Protein AF-A0A838F245-F1 (afdb_monomer_lite)

Sequence (134 aa):
GHTEYKFKAKGGNTAFSKVDTTVYGLFTFYNFSEEINRTYYLGLALSSFTMEEENSHDLTASEGKAPYELDDTGVTYELIFGKRFSFEKWDIKNLTYSPNISFYVRTHGRDFDDQEIDDGVGIAFQVIKFDFLF

Structure (mmCIF, N/CA/C/O backbone):
data_AF-A0A838F245-F1
#
_entry.id   AF-A0A838F245-F1
#
loop_
_atom_site.group_PDB
_atom_site.id
_atom_site.type_symbol
_atom_site.label_atom_id
_atom_site.label_alt_id
_atom_site.label_comp_id
_atom_site.label_asym_id
_atom_site.label_entity_id
_atom_site.label_seq_id
_atom_site.pdbx_PDB_ins_code
_atom_site.Cartn_x
_atom_site.Cartn_y
_atom_site.Cartn_z
_atom_site.occupancy
_atom_site.B_iso_or_equiv
_atom_site.auth_seq_id
_atom_site.auth_comp_id
_atom_site.auth_asym_id
_atom_site.auth_atom_id
_atom_site.pdbx_PDB_model_num
ATOM 1 N N . GLY A 1 1 ? -7.607 1.611 -11.678 1.00 31.53 1 GLY A N 1
ATOM 2 C CA . GLY A 1 1 ? -8.023 2.974 -11.280 1.00 31.53 1 GLY A CA 1
ATOM 3 C C . GLY A 1 1 ? -7.676 3.889 -12.428 1.00 31.53 1 GLY A C 1
ATOM 4 O O . GLY A 1 1 ? -6.657 3.637 -13.047 1.00 31.53 1 GLY A O 1
ATOM 5 N N . HIS A 1 2 ? -8.520 4.860 -12.763 1.00 30.02 2 HIS A N 1
ATOM 6 C CA . HIS A 1 2 ? -8.290 5.722 -13.924 1.00 30.02 2 HIS A CA 1
ATOM 7 C C . HIS A 1 2 ? -7.550 6.994 -13.492 1.00 30.02 2 HIS A C 1
ATOM 9 O O . HIS A 1 2 ? -8.030 7.695 -12.598 1.00 30.02 2 HIS A O 1
ATOM 15 N N . THR A 1 3 ? -6.389 7.265 -14.090 1.00 33.81 3 THR A N 1
ATOM 16 C CA . THR A 1 3 ? -5.555 8.433 -13.778 1.00 33.81 3 THR A CA 1
ATOM 17 C C . THR A 1 3 ? -5.190 9.138 -15.081 1.00 33.81 3 THR A C 1
ATOM 19 O O . THR A 1 3 ? -4.491 8.576 -15.914 1.00 33.81 3 THR A O 1
ATOM 22 N N . GLU A 1 4 ? -5.654 10.374 -15.262 1.00 31.28 4 GLU A N 1
ATOM 23 C CA . GLU A 1 4 ? -5.283 11.208 -16.411 1.00 31.28 4 GLU A CA 1
ATOM 24 C C . GLU A 1 4 ? -4.031 12.038 -16.093 1.00 31.28 4 GLU A C 1
ATOM 26 O O . GLU A 1 4 ? -3.985 12.741 -15.077 1.00 31.28 4 GLU A O 1
ATOM 31 N N . TYR A 1 5 ? -3.039 12.019 -16.986 1.00 38.81 5 TYR A N 1
ATOM 32 C CA . TYR A 1 5 ? -1.845 12.862 -16.894 1.00 38.81 5 TYR A CA 1
ATOM 33 C C . TYR A 1 5 ? -1.890 13.963 -17.961 1.00 38.81 5 TYR A C 1
ATOM 35 O O . TYR A 1 5 ? -2.223 13.722 -19.118 1.00 38.81 5 TYR A O 1
ATOM 43 N N . LYS A 1 6 ? -1.553 15.202 -17.577 1.00 36.22 6 LYS A N 1
ATOM 44 C CA . LYS A 1 6 ? -1.473 16.343 -18.503 1.00 36.22 6 LYS A CA 1
ATOM 45 C C . LYS A 1 6 ? -0.026 16.763 -18.683 1.00 36.22 6 LYS A C 1
ATOM 47 O O . LYS A 1 6 ? 0.573 17.316 -17.761 1.00 36.22 6 LYS A O 1
ATOM 52 N N . PHE A 1 7 ? 0.499 16.585 -19.889 1.00 42.28 7 PHE A N 1
ATOM 53 C CA . PHE A 1 7 ? 1.817 17.085 -20.255 1.00 42.28 7 PHE A CA 1
ATOM 54 C C . PHE A 1 7 ? 1.668 18.344 -21.114 1.00 42.28 7 PHE A C 1
ATOM 56 O O . PHE A 1 7 ? 0.945 18.373 -22.111 1.00 42.28 7 PHE A O 1
ATOM 63 N N . LYS A 1 8 ? 2.348 19.424 -20.715 1.00 34.75 8 LYS A N 1
ATOM 64 C CA . LYS A 1 8 ? 2.427 20.652 -21.511 1.00 34.75 8 LYS A CA 1
ATOM 65 C C . LYS A 1 8 ? 3.776 20.688 -22.214 1.00 34.75 8 LYS A C 1
ATOM 67 O O . LYS A 1 8 ? 4.802 20.894 -21.566 1.00 34.75 8 LYS A O 1
ATOM 72 N N . ALA A 1 9 ? 3.775 20.512 -23.533 1.00 41.31 9 ALA A N 1
ATOM 73 C CA . ALA A 1 9 ? 4.991 20.635 -24.321 1.00 41.31 9 ALA A CA 1
ATOM 74 C C . ALA A 1 9 ? 5.491 22.090 -24.316 1.00 41.31 9 ALA A C 1
ATOM 76 O O . ALA A 1 9 ? 4.711 23.048 -24.263 1.00 41.31 9 ALA A O 1
ATOM 77 N N . LYS A 1 10 ? 6.814 22.265 -24.413 1.00 41.19 10 LYS A N 1
ATOM 78 C CA . LYS A 1 10 ? 7.497 23.573 -24.355 1.00 41.19 10 LYS A CA 1
ATOM 79 C C . LYS A 1 10 ? 7.067 24.549 -25.472 1.00 41.19 10 LYS A C 1
ATOM 81 O O . LYS A 1 10 ? 7.330 25.740 -25.350 1.00 41.19 10 LYS A O 1
ATOM 86 N N . GLY A 1 11 ? 6.381 24.062 -26.514 1.00 46.31 11 GLY A N 1
ATOM 87 C CA . GLY A 1 11 ? 5.835 24.837 -27.638 1.00 46.31 11 GLY A CA 1
ATOM 88 C C . GLY A 1 11 ? 4.367 25.277 -27.512 1.00 46.31 11 GLY A C 1
ATOM 89 O O . GLY A 1 11 ? 3.846 25.888 -28.435 1.00 46.31 11 GLY A O 1
ATOM 90 N N . GLY A 1 12 ? 3.681 24.992 -26.397 1.00 38.03 12 GLY A N 1
ATOM 91 C CA . GLY A 1 12 ? 2.311 25.472 -26.151 1.00 38.03 12 GLY A CA 1
ATOM 92 C C . GLY A 1 12 ? 1.181 24.532 -26.585 1.00 38.03 12 GLY A C 1
ATOM 93 O O . GLY A 1 12 ? 0.043 24.764 -26.180 1.00 38.03 12 GLY A O 1
ATOM 94 N N . ASN A 1 13 ? 1.479 23.448 -27.305 1.00 40.59 13 ASN A N 1
ATOM 95 C CA . ASN A 1 13 ? 0.513 2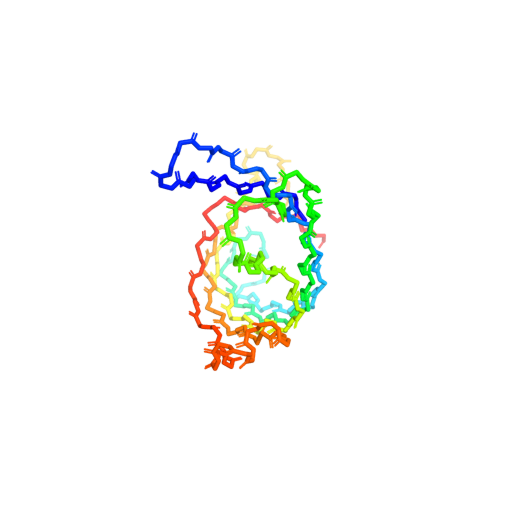2.376 -27.541 1.00 40.59 13 ASN A CA 1
ATOM 96 C C . ASN A 1 13 ? 0.360 21.514 -26.279 1.00 40.59 13 ASN A C 1
ATOM 98 O O . ASN A 1 13 ? 1.342 21.090 -25.664 1.00 40.59 13 ASN A O 1
ATOM 102 N N . THR A 1 14 ? -0.891 21.297 -25.878 1.00 44.84 14 THR A N 1
ATOM 103 C CA . THR A 1 14 ? -1.251 20.433 -24.748 1.00 44.84 14 THR A CA 1
ATOM 104 C C . THR A 1 14 ? -1.582 19.069 -25.326 1.00 44.84 14 THR A C 1
ATOM 106 O O . THR A 1 14 ? -2.532 18.960 -26.097 1.00 44.84 14 THR A O 1
ATOM 109 N N . ALA A 1 15 ? -0.777 18.064 -24.999 1.00 49.38 15 ALA A N 1
ATOM 110 C CA . ALA A 1 15 ? -1.037 16.685 -25.376 1.00 49.38 15 ALA A CA 1
ATOM 111 C C . ALA A 1 15 ? -1.870 16.030 -24.273 1.00 49.38 15 ALA A C 1
ATOM 113 O O . ALA A 1 15 ? -1.565 16.196 -23.087 1.00 49.38 15 ALA A O 1
ATOM 114 N N . PHE A 1 16 ? -2.922 15.316 -24.663 1.00 45.91 16 PHE A N 1
ATOM 115 C CA . PHE A 1 16 ? -3.667 14.453 -23.757 1.00 45.91 16 PHE A CA 1
ATOM 116 C C . PHE A 1 16 ? -3.239 13.019 -24.046 1.00 45.91 16 PHE A C 1
ATOM 118 O O . PHE A 1 16 ? -3.515 12.503 -25.129 1.00 45.91 16 PHE A O 1
ATOM 125 N N . SER A 1 17 ? -2.566 12.408 -23.077 1.00 51.97 17 SER A N 1
ATOM 126 C CA . SER A 1 17 ? -2.303 10.973 -23.073 1.00 51.97 17 SER A CA 1
ATOM 127 C C . SER A 1 17 ? -3.171 10.355 -21.994 1.00 51.97 17 SER A C 1
ATOM 129 O O . SER A 1 17 ? -3.147 10.782 -20.833 1.00 51.97 17 SER A O 1
ATOM 131 N N . LYS A 1 18 ? -3.984 9.382 -22.395 1.00 54.91 18 LYS A N 1
ATOM 132 C CA . LYS A 1 18 ? -4.760 8.566 -21.473 1.00 54.91 18 LYS A CA 1
ATOM 133 C C . LYS A 1 18 ? -3.931 7.328 -21.172 1.00 54.91 18 LYS A C 1
ATOM 135 O O . LYS A 1 18 ? -3.506 6.637 -22.087 1.00 54.91 18 LYS A O 1
ATOM 140 N N . VAL A 1 19 ? -3.686 7.086 -19.891 1.00 60.53 19 VAL A N 1
ATOM 141 C CA . VAL A 1 19 ? -2.943 5.912 -19.439 1.00 60.53 19 VAL A CA 1
ATOM 142 C C . VAL A 1 19 ? -3.918 5.033 -18.683 1.00 60.53 19 VAL A C 1
ATOM 144 O O . VAL A 1 19 ? -4.434 5.428 -17.631 1.00 60.53 19 VAL A O 1
ATOM 147 N N . ASP A 1 20 ? -4.194 3.855 -19.226 1.00 67.19 20 ASP A N 1
ATOM 148 C CA . ASP A 1 20 ? -5.004 2.867 -18.534 1.00 67.19 20 ASP A CA 1
ATOM 149 C C . ASP A 1 20 ? -4.079 1.954 -17.734 1.00 67.19 20 ASP A C 1
ATOM 151 O O . ASP A 1 20 ? -3.144 1.348 -18.246 1.00 67.19 20 ASP A O 1
ATOM 155 N N . THR A 1 21 ? -4.309 1.912 -16.420 1.00 71.25 21 THR A N 1
ATOM 156 C CA . THR A 1 21 ? -3.496 1.119 -15.497 1.00 71.25 21 THR A CA 1
ATOM 157 C C . THR A 1 21 ? -4.340 0.040 -14.844 1.00 71.25 21 THR A C 1
ATOM 159 O O . THR A 1 21 ? -5.276 0.316 -14.074 1.00 71.25 21 THR A O 1
ATOM 162 N N . THR A 1 22 ? -3.955 -1.202 -15.101 1.00 79.19 22 THR A N 1
ATOM 163 C CA . THR A 1 22 ? -4.515 -2.383 -14.451 1.00 79.19 22 THR A CA 1
ATOM 164 C C . THR A 1 22 ? -3.518 -2.904 -13.431 1.00 79.19 22 THR A C 1
ATOM 166 O O . THR A 1 22 ? -2.348 -3.081 -13.746 1.00 79.19 22 THR A O 1
ATOM 169 N N . VAL A 1 23 ? -3.973 -3.143 -12.198 1.00 80.50 23 VAL A N 1
ATOM 170 C CA . VAL A 1 23 ? -3.139 -3.680 -11.115 1.00 80.50 23 VAL A CA 1
ATOM 171 C C . VAL A 1 23 ? -3.849 -4.870 -10.486 1.00 80.50 23 VAL A C 1
ATOM 173 O O . VAL A 1 23 ? -4.987 -4.744 -10.031 1.00 80.50 23 VAL A O 1
ATOM 176 N N . TYR A 1 24 ? -3.163 -6.005 -10.423 1.00 86.44 24 TYR A N 1
ATOM 177 C CA . TYR A 1 24 ? -3.599 -7.191 -9.691 1.00 86.44 24 TYR A CA 1
ATOM 178 C C . TYR A 1 24 ? -2.606 -7.459 -8.575 1.00 86.44 24 TYR A C 1
ATOM 180 O O . TYR A 1 24 ? -1.407 -7.488 -8.826 1.00 86.44 24 TYR A O 1
ATOM 188 N N . GLY A 1 25 ? -3.078 -7.659 -7.345 1.00 87.19 25 GLY A N 1
ATOM 189 C CA . GLY A 1 25 ? -2.183 -7.853 -6.212 1.00 87.19 25 GLY A CA 1
ATOM 190 C C . GLY A 1 25 ? -2.702 -8.822 -5.168 1.00 87.19 25 GLY A C 1
ATOM 191 O O . GLY A 1 25 ? -3.907 -8.940 -4.942 1.00 87.19 25 GLY A O 1
ATOM 192 N N . LEU A 1 26 ? -1.757 -9.495 -4.524 1.00 91.75 26 LEU A N 1
ATOM 193 C CA . LEU A 1 26 ? -1.955 -10.293 -3.329 1.00 91.75 26 LEU A CA 1
ATOM 194 C C . LEU A 1 26 ? -1.381 -9.531 -2.137 1.00 91.75 26 LEU A C 1
ATOM 196 O O . LEU A 1 26 ? -0.244 -9.066 -2.175 1.00 91.75 26 LEU A O 1
ATOM 200 N N . PHE A 1 27 ? -2.163 -9.450 -1.065 1.00 92.88 27 PHE A N 1
ATOM 201 C CA . PHE A 1 27 ? -1.797 -8.732 0.146 1.00 92.88 27 PHE A CA 1
ATOM 202 C C . PHE A 1 27 ? -1.974 -9.648 1.350 1.00 92.88 27 PHE A C 1
ATOM 204 O O . PHE A 1 27 ? -3.009 -10.295 1.499 1.00 92.88 27 PHE A O 1
ATOM 211 N N . THR A 1 28 ? -0.980 -9.683 2.227 1.00 94.75 28 THR A N 1
ATOM 212 C CA . THR A 1 28 ? -1.073 -10.343 3.533 1.00 94.75 28 THR A CA 1
ATOM 213 C C . THR A 1 28 ? -0.818 -9.316 4.615 1.00 94.75 28 THR A C 1
ATOM 215 O O . THR A 1 28 ? 0.145 -8.561 4.525 1.00 94.75 28 THR A O 1
ATOM 218 N N . PHE A 1 29 ? -1.663 -9.299 5.645 1.00 94.56 29 PHE A N 1
ATOM 219 C CA . PHE A 1 29 ? -1.560 -8.358 6.754 1.00 94.56 29 PHE A CA 1
ATOM 220 C C . P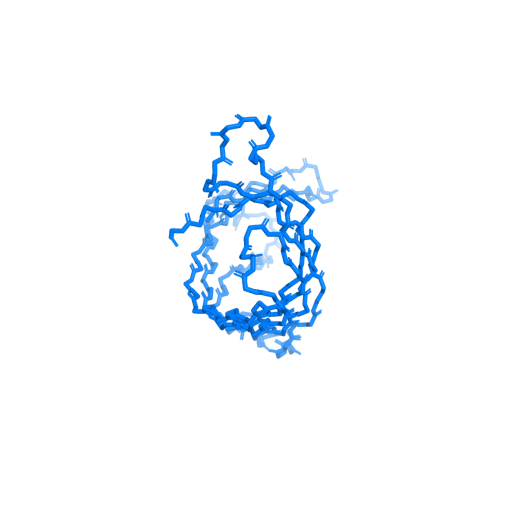HE A 1 29 ? -1.483 -9.090 8.088 1.00 94.56 29 PHE A C 1
ATOM 222 O O . PHE A 1 29 ? -2.282 -9.979 8.374 1.00 94.56 29 PHE A O 1
ATOM 229 N N . TYR A 1 30 ? -0.550 -8.654 8.923 1.00 96.06 30 TYR A N 1
ATOM 230 C CA . TYR A 1 30 ? -0.458 -9.003 10.328 1.00 96.06 30 TYR A CA 1
ATOM 231 C C . TYR A 1 30 ? -0.978 -7.839 11.174 1.00 96.06 30 TYR A C 1
ATOM 233 O O . TYR A 1 30 ? -0.521 -6.703 11.030 1.00 96.06 30 TYR A O 1
ATOM 241 N N . ASN A 1 31 ? -1.923 -8.120 12.070 1.00 96.38 31 ASN A N 1
ATOM 242 C CA . ASN A 1 31 ? -2.455 -7.148 13.021 1.00 96.38 31 ASN A CA 1
ATOM 243 C C . ASN A 1 31 ? -1.740 -7.315 14.364 1.00 96.38 31 ASN A C 1
ATOM 245 O O . ASN A 1 31 ? -1.677 -8.419 14.894 1.00 96.38 31 ASN A O 1
ATOM 249 N N . PHE A 1 32 ? -1.256 -6.223 14.956 1.00 96.31 32 PHE A N 1
ATOM 250 C CA . PHE A 1 32 ? -0.564 -6.266 16.255 1.00 96.31 32 PHE A CA 1
ATOM 251 C C . PHE A 1 32 ? -1.510 -6.448 17.458 1.00 96.31 32 PHE A C 1
ATOM 253 O O . PHE A 1 32 ? -1.057 -6.490 18.598 1.00 96.31 32 PHE A O 1
ATOM 260 N N . SER A 1 33 ? -2.817 -6.523 17.211 1.00 94.62 33 SER A N 1
ATOM 261 C CA . SER A 1 33 ? -3.881 -6.672 18.206 1.00 94.62 33 SER A CA 1
ATOM 262 C C . SER A 1 33 ? -5.012 -7.504 17.609 1.00 94.62 33 SER A C 1
ATOM 264 O O . SER A 1 33 ? -5.234 -7.449 16.395 1.00 94.62 33 SER A O 1
ATOM 266 N N . GLU A 1 34 ? -5.741 -8.217 18.466 1.00 92.00 34 GLU A N 1
ATOM 267 C CA . GLU A 1 34 ? -6.969 -8.942 18.117 1.00 92.00 34 GLU A CA 1
ATOM 268 C C . GLU A 1 34 ? -8.114 -7.990 17.728 1.00 92.00 34 GLU A C 1
ATOM 270 O O . GLU A 1 34 ? -8.978 -8.347 16.930 1.00 92.00 34 GLU A O 1
ATOM 275 N N . GLU A 1 35 ? -8.101 -6.747 18.223 1.00 91.75 35 GLU A N 1
ATOM 276 C CA . GLU A 1 35 ? -9.056 -5.705 17.826 1.00 91.75 35 GLU A CA 1
ATOM 277 C C . GLU A 1 35 ? -8.736 -5.177 16.415 1.00 91.75 35 GLU A C 1
ATOM 279 O O . GLU A 1 35 ? -8.105 -4.130 16.242 1.00 91.75 35 GLU A O 1
ATOM 284 N N . ILE A 1 36 ? -9.176 -5.897 15.377 1.00 90.81 36 ILE A N 1
ATOM 285 C CA . ILE A 1 36 ? -8.839 -5.603 13.968 1.00 90.81 36 ILE A CA 1
ATOM 286 C C . ILE A 1 36 ? -9.216 -4.168 13.572 1.00 90.81 36 ILE A C 1
ATOM 288 O O . ILE A 1 36 ? -8.489 -3.526 12.811 1.00 90.81 36 ILE A O 1
ATOM 292 N N . ASN A 1 37 ? -10.315 -3.630 14.107 1.00 92.56 37 ASN A N 1
ATOM 293 C CA . ASN A 1 37 ? -10.804 -2.293 13.770 1.00 92.56 37 ASN A CA 1
ATOM 294 C C . ASN A 1 37 ? -10.006 -1.139 14.412 1.00 92.56 37 ASN A C 1
ATOM 296 O O . ASN A 1 37 ? -10.195 0.030 14.060 1.00 92.56 37 ASN A O 1
ATOM 300 N N . ARG A 1 38 ? -9.095 -1.455 15.337 1.00 93.12 38 ARG A N 1
ATOM 301 C CA . ARG A 1 38 ? -8.300 -0.492 16.098 1.00 93.12 38 ARG A CA 1
ATOM 302 C C . ARG A 1 38 ? -6.919 -1.056 16.395 1.00 93.12 38 ARG A C 1
ATOM 304 O O . ARG A 1 38 ? -6.532 -1.291 17.535 1.00 93.12 38 ARG A O 1
ATOM 311 N N . THR A 1 39 ? -6.139 -1.236 15.342 1.00 96.25 39 THR A N 1
ATOM 312 C CA . THR A 1 39 ? -4.833 -1.879 15.449 1.00 96.25 39 THR A CA 1
ATOM 313 C C . THR A 1 39 ? -3.803 -1.204 14.564 1.00 96.25 39 THR A C 1
ATOM 315 O O . THR A 1 39 ? -4.137 -0.579 13.554 1.00 96.25 39 THR A O 1
ATOM 318 N N . TYR A 1 40 ? -2.539 -1.323 14.954 1.00 97.81 40 TYR A N 1
ATOM 319 C CA . TYR A 1 40 ? -1.458 -1.178 13.992 1.00 97.81 40 TYR A CA 1
ATOM 320 C C . TYR A 1 40 ? -1.384 -2.458 13.167 1.00 97.81 40 TYR A C 1
ATOM 322 O O . TYR A 1 40 ? -1.660 -3.549 13.672 1.00 97.81 40 TYR A O 1
ATOM 330 N N . TYR A 1 41 ? -0.974 -2.343 11.914 1.00 97.12 41 TYR A N 1
ATOM 331 C CA . TYR A 1 41 ? -0.751 -3.509 11.075 1.00 97.12 41 TYR A CA 1
ATOM 332 C C . TYR A 1 41 ? 0.508 -3.356 10.236 1.00 97.12 41 TYR A C 1
ATOM 334 O O . TYR A 1 41 ? 0.922 -2.246 9.893 1.00 97.12 41 TYR A O 1
ATOM 342 N N . LEU A 1 42 ? 1.084 -4.503 9.901 1.00 97.94 42 LEU A N 1
ATOM 343 C CA . LEU A 1 42 ? 2.161 -4.643 8.937 1.00 97.94 42 LEU A CA 1
ATOM 344 C C . LEU A 1 42 ? 1.659 -5.517 7.790 1.00 97.94 42 LEU A C 1
ATOM 346 O O . LEU A 1 42 ? 1.069 -6.567 8.030 1.00 97.94 42 LEU A O 1
ATOM 350 N N . GLY A 1 43 ? 1.858 -5.077 6.557 1.00 96.62 43 GLY A N 1
ATOM 351 C CA . GLY A 1 43 ? 1.433 -5.768 5.353 1.00 96.62 43 GLY A CA 1
ATOM 352 C C . GLY A 1 43 ? 2.591 -6.039 4.412 1.00 96.62 43 GLY A C 1
ATOM 353 O O . GLY A 1 43 ? 3.512 -5.234 4.315 1.00 96.62 43 GLY A O 1
ATOM 354 N N . LEU A 1 44 ? 2.510 -7.156 3.704 1.00 97.12 44 LEU A N 1
ATOM 355 C CA . LEU A 1 44 ? 3.332 -7.452 2.540 1.00 97.12 44 LEU A CA 1
ATOM 356 C C . LEU A 1 44 ? 2.416 -7.558 1.327 1.00 97.12 44 LEU A C 1
ATOM 358 O O . LEU A 1 44 ? 1.376 -8.222 1.397 1.00 97.12 44 LEU A O 1
ATOM 362 N N . ALA A 1 45 ? 2.804 -6.910 0.235 1.00 94.00 45 ALA A N 1
ATOM 363 C CA . ALA A 1 45 ? 2.087 -6.959 -1.026 1.00 94.00 45 ALA A CA 1
ATOM 364 C C . ALA A 1 45 ? 2.995 -7.407 -2.164 1.00 94.00 45 ALA A C 1
ATOM 366 O O . ALA A 1 45 ? 4.166 -7.036 -2.232 1.00 94.00 45 ALA A O 1
ATOM 367 N N . LEU A 1 46 ? 2.408 -8.167 -3.078 1.00 93.88 46 LEU A N 1
ATOM 368 C CA . LEU A 1 46 ? 2.959 -8.460 -4.388 1.00 93.88 46 LEU A CA 1
ATOM 369 C C . LEU A 1 46 ? 1.892 -8.096 -5.408 1.00 93.88 46 LEU A C 1
ATOM 371 O O . LEU A 1 46 ? 0.779 -8.612 -5.324 1.00 93.88 46 LEU A O 1
ATOM 375 N N . SER A 1 47 ? 2.209 -7.228 -6.359 1.00 91.25 47 SER A N 1
ATOM 376 C CA . SER A 1 47 ? 1.273 -6.860 -7.417 1.00 91.25 47 SER A CA 1
ATOM 377 C C . SER A 1 47 ? 1.931 -6.831 -8.782 1.00 91.25 47 SER A C 1
ATOM 379 O O . SER A 1 47 ? 3.089 -6.458 -8.902 1.00 91.25 47 SER A O 1
ATOM 381 N N . SER A 1 48 ? 1.197 -7.233 -9.811 1.00 87.88 48 SER A N 1
ATOM 382 C CA . SER A 1 48 ? 1.544 -6.972 -11.202 1.00 87.88 48 SER A CA 1
ATOM 383 C C . SER A 1 48 ? 0.766 -5.757 -11.677 1.00 87.88 48 SER A C 1
ATOM 385 O O . SER A 1 48 ? -0.426 -5.631 -11.370 1.00 87.88 48 SER A O 1
ATOM 387 N N . PHE A 1 49 ? 1.404 -4.898 -12.454 1.00 84.00 49 PHE A N 1
ATOM 388 C CA . PHE A 1 49 ? 0.734 -3.797 -13.122 1.00 84.00 49 PHE A CA 1
ATOM 389 C C . PHE A 1 49 ? 1.012 -3.843 -14.618 1.00 84.00 49 PHE A C 1
ATOM 391 O O . PHE A 1 49 ? 2.083 -4.269 -15.040 1.00 84.00 49 PHE A O 1
ATOM 398 N N . THR A 1 50 ? 0.032 -3.385 -15.382 1.00 81.06 50 THR A N 1
ATOM 399 C CA . THR A 1 50 ? 0.157 -3.099 -16.806 1.00 81.06 50 THR A CA 1
ATOM 400 C C . THR A 1 50 ? -0.350 -1.684 -17.016 1.00 81.06 50 THR A C 1
ATOM 402 O O . THR A 1 50 ? -1.438 -1.336 -16.541 1.00 81.06 50 THR A O 1
ATOM 405 N N . MET A 1 51 ? 0.469 -0.868 -17.656 1.00 76.56 51 MET A N 1
ATOM 406 C CA . MET A 1 51 ? 0.158 0.468 -18.128 1.00 76.56 51 MET A CA 1
ATOM 407 C C . MET A 1 51 ? 0.164 0.390 -19.643 1.00 76.56 51 MET A C 1
ATOM 409 O O . MET A 1 51 ? 1.158 -0.039 -20.213 1.00 76.56 51 MET A O 1
ATOM 413 N N . GLU A 1 52 ? -0.960 0.743 -20.250 1.00 69.38 52 GLU A N 1
ATOM 414 C CA . GLU A 1 52 ? -1.071 0.902 -21.696 1.00 69.38 52 GLU A CA 1
ATOM 415 C C . GLU A 1 52 ? -1.382 2.373 -21.972 1.00 69.38 52 GLU A C 1
ATOM 417 O O . GLU A 1 52 ? -2.329 2.943 -21.399 1.00 69.38 52 GLU A O 1
ATOM 422 N N . GLU A 1 53 ? -0.568 3.013 -22.806 1.00 62.12 53 GLU A N 1
ATOM 423 C 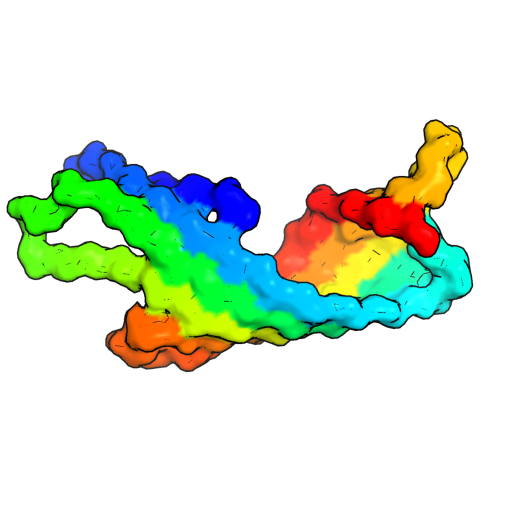CA . GLU A 1 53 ? -0.859 4.354 -23.295 1.00 62.12 53 GLU A CA 1
ATOM 424 C C . GLU A 1 53 ? -1.836 4.269 -24.466 1.00 62.12 53 GLU A C 1
ATOM 426 O O . GLU A 1 53 ? -1.538 3.767 -25.550 1.00 62.12 53 GLU A O 1
ATOM 431 N N . GLU A 1 54 ? -3.024 4.838 -24.284 1.00 48.84 54 GLU A N 1
ATOM 432 C CA . GLU A 1 54 ? -3.937 5.053 -25.394 1.00 48.84 54 GLU A CA 1
ATOM 433 C C . GLU A 1 54 ? -3.450 6.296 -26.147 1.00 48.84 54 GLU A C 1
ATOM 435 O O . GLU A 1 54 ? -3.817 7.435 -25.833 1.00 48.84 54 GLU A O 1
ATOM 440 N N . ASN A 1 55 ? -2.557 6.077 -27.115 1.00 49.88 55 ASN A N 1
ATOM 441 C CA . ASN A 1 55 ? -2.073 7.122 -28.008 1.00 49.88 55 ASN A CA 1
ATOM 442 C C . ASN A 1 55 ? -3.276 7.843 -28.638 1.00 49.88 55 ASN A C 1
ATOM 444 O O . ASN A 1 55 ? -3.986 7.287 -29.482 1.00 49.88 55 ASN A O 1
ATOM 448 N N . SER A 1 56 ? -3.488 9.115 -28.281 1.00 44.88 56 SER A N 1
ATOM 449 C CA . SER A 1 56 ? -4.271 9.984 -29.152 1.00 44.88 56 SER A CA 1
ATOM 450 C C . SER A 1 56 ? -3.447 10.156 -30.427 1.00 44.88 56 SER A C 1
ATOM 452 O O . SER A 1 56 ? -2.348 10.704 -30.418 1.00 44.88 56 SER A O 1
ATOM 454 N N . HIS A 1 57 ? -3.955 9.616 -31.532 1.00 44.81 57 HIS A N 1
ATOM 455 C CA . HIS A 1 57 ? -3.307 9.542 -32.847 1.00 44.81 57 HIS A CA 1
ATOM 456 C C . HIS A 1 57 ? -2.837 10.894 -33.446 1.00 44.81 57 HIS A C 1
ATOM 458 O O . HIS A 1 57 ? -2.334 10.918 -34.568 1.00 44.81 57 HIS A O 1
ATOM 464 N N . ASP A 1 58 ? -2.955 12.012 -32.728 1.00 44.59 58 ASP A N 1
ATOM 465 C CA . ASP A 1 58 ? -2.846 13.372 -33.257 1.00 44.59 58 ASP A CA 1
ATOM 466 C C . ASP A 1 58 ? -1.454 14.026 -33.128 1.00 44.59 58 ASP A C 1
ATOM 468 O O . ASP A 1 58 ? -1.274 15.153 -33.593 1.00 44.59 58 ASP A O 1
ATOM 472 N N . LEU A 1 59 ? -0.441 13.365 -32.548 1.00 45.31 59 LEU A N 1
ATOM 473 C CA . LEU A 1 59 ? 0.890 13.978 -32.334 1.00 45.31 59 LEU A CA 1
ATOM 474 C C . LEU A 1 59 ? 2.058 13.369 -33.119 1.00 45.31 59 LEU A C 1
ATOM 476 O O . LEU A 1 59 ? 3.177 13.875 -33.038 1.00 45.31 59 LEU A O 1
ATOM 480 N N . THR A 1 60 ? 1.823 12.364 -33.960 1.00 44.91 60 THR A N 1
ATOM 481 C CA . THR A 1 60 ? 2.893 11.711 -34.741 1.00 44.91 60 THR A CA 1
ATOM 482 C C . THR A 1 60 ? 3.421 12.526 -35.933 1.00 44.91 60 THR A C 1
ATOM 484 O O . THR A 1 60 ? 4.272 12.035 -36.669 1.00 44.91 60 THR A O 1
ATOM 487 N N . ALA A 1 61 ? 2.996 13.778 -36.142 1.00 42.72 61 ALA A N 1
ATOM 488 C CA . ALA A 1 61 ? 3.280 14.480 -37.400 1.00 42.72 61 ALA A CA 1
ATOM 489 C C . ALA A 1 61 ? 4.313 15.626 -37.367 1.00 42.72 61 ALA A C 1
ATOM 491 O O . ALA A 1 61 ? 4.696 16.067 -38.449 1.00 42.72 61 ALA A O 1
ATOM 492 N N . SER A 1 62 ? 4.783 16.143 -36.219 1.00 43.75 62 SER A N 1
ATOM 493 C CA . SER A 1 62 ? 5.499 17.442 -36.244 1.00 43.75 62 SER A CA 1
ATOM 494 C C . SER A 1 62 ? 6.997 17.475 -35.918 1.00 43.75 62 SER A C 1
ATOM 496 O O . SER A 1 62 ? 7.620 18.462 -36.297 1.00 43.75 62 SER A O 1
ATOM 498 N N . GLU A 1 63 ? 7.624 16.476 -35.278 1.00 46.00 63 GLU A N 1
ATOM 499 C CA . GLU A 1 63 ? 9.030 16.656 -34.827 1.00 46.00 63 GLU A CA 1
ATOM 500 C C . GLU A 1 63 ? 9.994 15.468 -35.003 1.00 46.00 63 GLU A C 1
ATOM 502 O O . GLU A 1 63 ? 11.150 15.569 -34.594 1.00 46.00 63 GLU A O 1
ATOM 507 N N . GLY A 1 64 ? 9.590 14.359 -35.635 1.00 42.72 64 GLY A N 1
ATOM 508 C CA . GLY A 1 64 ? 10.514 13.253 -35.951 1.00 42.72 64 GLY A CA 1
ATOM 509 C C . GLY A 1 64 ? 11.170 12.578 -34.735 1.00 42.72 64 GLY A C 1
ATOM 510 O O . GLY A 1 64 ? 12.156 11.861 -34.891 1.00 42.72 64 GLY A O 1
ATOM 511 N N . LYS A 1 65 ? 10.641 12.806 -33.530 1.00 43.81 65 LYS A N 1
ATOM 512 C CA . LYS A 1 65 ? 10.986 12.067 -32.315 1.00 43.81 65 LYS A CA 1
ATOM 513 C C . LYS A 1 65 ? 9.891 11.041 -32.072 1.00 43.81 65 LYS A C 1
ATOM 515 O O . LYS A 1 65 ? 8.716 11.396 -32.152 1.00 43.81 65 LYS A O 1
ATOM 520 N N . ALA A 1 66 ? 10.287 9.793 -31.828 1.00 44.47 66 ALA A N 1
ATOM 521 C CA . ALA A 1 66 ? 9.352 8.755 -31.416 1.00 44.47 66 ALA A CA 1
ATOM 522 C C . ALA A 1 66 ? 8.587 9.240 -30.167 1.00 44.47 66 ALA A C 1
ATOM 524 O O . ALA A 1 66 ? 9.199 9.912 -29.324 1.00 44.47 66 ALA A O 1
ATOM 525 N N . PRO A 1 67 ? 7.268 8.996 -30.073 1.00 49.53 67 PRO A N 1
ATOM 526 C CA . PRO A 1 67 ? 6.530 9.268 -28.846 1.00 49.53 67 PRO A CA 1
ATOM 527 C C . PRO A 1 67 ? 7.202 8.528 -27.681 1.00 49.53 67 PRO A C 1
ATOM 529 O O . PRO A 1 67 ? 7.821 7.486 -27.880 1.00 49.53 67 PRO A O 1
ATOM 532 N N . TYR A 1 68 ? 7.126 9.096 -26.476 1.00 48.69 68 TYR A N 1
ATOM 533 C CA . TYR A 1 68 ? 7.439 8.321 -25.279 1.00 48.69 68 TYR A CA 1
ATOM 534 C C . TYR A 1 68 ? 6.361 7.245 -25.184 1.00 48.69 68 TYR A C 1
ATOM 536 O O . TYR A 1 68 ? 5.230 7.600 -24.892 1.00 48.69 68 TYR A O 1
ATOM 544 N N . GLU A 1 69 ? 6.689 5.995 -25.497 1.00 51.00 69 GLU A N 1
ATOM 545 C CA . GLU A 1 69 ? 5.792 4.864 -25.271 1.00 51.00 69 GLU A CA 1
ATOM 546 C C . GLU A 1 69 ? 5.810 4.573 -23.764 1.00 51.00 69 GLU A C 1
ATOM 548 O O . GLU A 1 69 ? 6.864 4.354 -23.163 1.00 51.00 69 GLU A O 1
ATOM 553 N N . LEU A 1 70 ? 4.653 4.726 -23.118 1.00 59.34 70 LEU A N 1
ATOM 554 C CA . LEU A 1 70 ? 4.447 4.402 -21.703 1.00 59.34 70 LEU A CA 1
ATOM 555 C C . LEU A 1 70 ? 3.738 3.048 -21.559 1.00 59.34 70 LEU A C 1
ATOM 557 O O . LEU A 1 70 ? 2.861 2.898 -20.702 1.00 59.34 70 LEU A O 1
ATOM 561 N N . ASP A 1 71 ? 4.128 2.077 -22.388 1.00 65.75 71 ASP A N 1
ATOM 562 C CA . ASP A 1 71 ? 3.666 0.699 -22.284 1.00 65.75 71 ASP A CA 1
ATOM 563 C C . ASP A 1 71 ? 4.590 -0.060 -21.326 1.00 65.75 71 ASP A C 1
ATOM 565 O O . ASP A 1 71 ? 5.668 -0.549 -21.662 1.00 65.75 71 ASP A O 1
ATOM 569 N N . ASP A 1 72 ? 4.164 -0.146 -20.069 1.00 72.44 72 ASP A N 1
ATOM 570 C CA . ASP A 1 72 ? 4.958 -0.758 -19.010 1.00 72.44 72 ASP A CA 1
ATOM 571 C C . ASP A 1 72 ? 4.205 -1.928 -18.386 1.00 72.44 72 ASP A C 1
ATOM 573 O O . ASP A 1 72 ? 3.022 -1.848 -18.050 1.00 72.44 72 ASP A O 1
ATOM 577 N N . THR A 1 73 ? 4.902 -3.040 -18.201 1.00 79.69 73 THR A N 1
ATOM 578 C CA . THR A 1 73 ? 4.407 -4.162 -17.414 1.00 79.69 73 THR A CA 1
ATOM 579 C C . THR A 1 73 ? 5.476 -4.562 -16.428 1.00 79.69 73 THR A C 1
ATOM 581 O O . THR A 1 73 ? 6.598 -4.883 -16.809 1.00 79.69 73 THR A O 1
ATOM 584 N N . GLY A 1 74 ? 5.095 -4.628 -15.159 1.00 84.69 74 GLY A N 1
ATOM 585 C CA . GLY A 1 74 ? 6.039 -4.949 -14.110 1.00 84.69 74 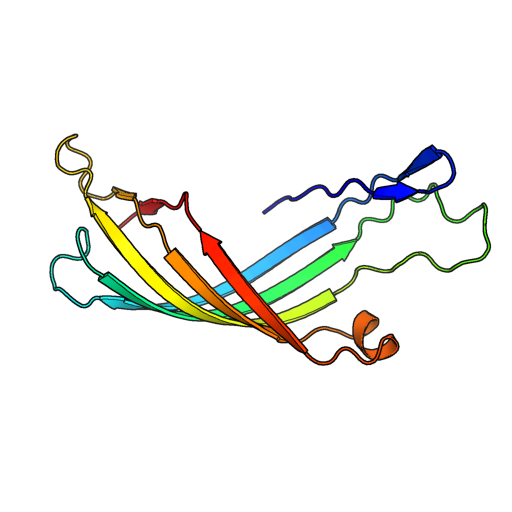GLY A CA 1
ATOM 586 C C . GLY A 1 74 ? 5.391 -5.530 -12.873 1.00 84.69 74 GLY A C 1
ATOM 587 O O . GLY A 1 74 ? 4.175 -5.719 -12.765 1.00 84.69 74 GLY A O 1
ATOM 588 N N . VAL A 1 75 ? 6.248 -5.819 -11.908 1.00 88.56 75 VAL A N 1
ATOM 589 C CA . VAL A 1 75 ? 5.894 -6.360 -10.600 1.00 88.56 75 VAL A CA 1
ATOM 590 C C . VAL A 1 75 ? 6.339 -5.384 -9.524 1.00 88.56 75 VAL A C 1
ATOM 592 O O . VAL A 1 75 ? 7.460 -4.883 -9.553 1.00 88.56 75 VAL A O 1
ATOM 595 N N . THR A 1 76 ? 5.461 -5.124 -8.561 1.00 91.56 76 THR A N 1
ATOM 596 C CA . THR A 1 76 ? 5.725 -4.306 -7.381 1.00 91.56 76 THR A CA 1
ATOM 597 C C . THR A 1 76 ? 5.673 -5.171 -6.122 1.00 91.56 76 THR A C 1
ATOM 599 O O . THR A 1 76 ? 4.685 -5.866 -5.870 1.00 91.56 76 THR A O 1
ATOM 602 N N . TYR A 1 77 ? 6.727 -5.090 -5.317 1.00 93.50 77 TYR A N 1
ATOM 603 C CA . TYR A 1 77 ? 6.817 -5.644 -3.969 1.00 93.50 77 TYR A CA 1
ATOM 604 C C . TYR A 1 77 ? 6.646 -4.505 -2.970 1.00 93.50 77 TYR A C 1
ATOM 606 O O . TYR A 1 77 ? 7.367 -3.513 -3.066 1.00 93.50 77 TYR A O 1
ATOM 614 N N . GLU A 1 78 ? 5.735 -4.633 -2.005 1.00 94.94 78 GLU A N 1
ATOM 615 C CA . GLU A 1 78 ? 5.475 -3.564 -1.033 1.00 94.94 78 GLU A CA 1
ATOM 616 C C . GLU A 1 78 ? 5.507 -4.056 0.412 1.00 94.94 78 GLU A C 1
ATOM 618 O O . GLU A 1 78 ? 4.928 -5.088 0.757 1.00 94.94 78 GLU A O 1
ATOM 623 N N . LEU A 1 79 ? 6.128 -3.257 1.278 1.00 96.88 79 LEU A N 1
ATOM 624 C CA . LEU A 1 79 ? 5.990 -3.328 2.727 1.00 96.88 79 LEU A CA 1
ATOM 625 C C . LEU A 1 79 ? 5.093 -2.180 3.182 1.00 96.88 79 LEU A C 1
ATOM 627 O O . LEU A 1 79 ? 5.422 -1.014 2.976 1.00 96.88 79 LEU A O 1
ATOM 631 N N . ILE A 1 80 ? 3.979 -2.502 3.830 1.00 97.25 80 ILE A N 1
ATOM 632 C CA . ILE A 1 80 ? 2.942 -1.545 4.222 1.00 97.25 80 ILE A CA 1
ATOM 633 C C . ILE A 1 80 ? 2.886 -1.476 5.744 1.00 97.25 80 ILE A C 1
ATOM 635 O O . ILE A 1 80 ? 2.738 -2.499 6.404 1.00 97.25 80 ILE A O 1
ATOM 639 N N . PHE A 1 81 ? 2.927 -0.282 6.320 1.00 98.00 81 PHE A N 1
ATOM 640 C CA . PHE A 1 81 ? 2.670 -0.077 7.742 1.00 98.00 81 PHE A CA 1
ATOM 641 C C . PHE A 1 81 ? 1.557 0.945 7.930 1.00 98.00 81 PHE A C 1
ATOM 643 O O . PHE A 1 81 ? 1.587 2.035 7.357 1.00 98.00 81 PHE A O 1
ATOM 650 N N . GLY A 1 82 ? 0.568 0.610 8.751 1.00 97.44 82 GLY A N 1
ATOM 651 C CA . GLY A 1 82 ? -0.589 1.471 8.947 1.00 97.44 82 GLY A CA 1
ATOM 652 C C . GLY A 1 82 ? -1.232 1.326 10.312 1.00 97.44 82 GLY A C 1
ATOM 653 O O . GLY A 1 82 ? -0.851 0.496 11.142 1.00 97.44 82 GLY A O 1
ATOM 654 N N . LYS A 1 83 ? -2.233 2.171 10.542 1.00 96.94 83 LYS A N 1
ATOM 655 C CA . LYS A 1 83 ? -3.042 2.169 11.760 1.00 96.94 83 LYS A CA 1
ATOM 656 C C . LYS A 1 83 ? -4.509 2.276 11.388 1.00 96.94 83 LYS A C 1
ATOM 658 O O . LYS A 1 83 ? -4.874 3.167 10.630 1.00 96.94 83 LYS A O 1
ATOM 663 N N . ARG A 1 84 ? -5.345 1.412 11.962 1.00 96.00 84 ARG A N 1
ATOM 664 C CA . ARG A 1 84 ? -6.802 1.488 11.827 1.00 96.00 84 ARG A CA 1
ATOM 665 C C . ARG A 1 84 ? -7.421 2.294 12.956 1.00 96.00 84 ARG A C 1
ATOM 667 O O . ARG A 1 84 ? -7.046 2.166 14.125 1.00 96.00 84 ARG A O 1
ATOM 674 N N . PHE A 1 85 ? -8.391 3.111 12.582 1.00 95.31 85 PHE A N 1
ATOM 675 C CA . PHE A 1 85 ? -9.238 3.882 13.471 1.00 95.31 85 PHE A CA 1
ATOM 676 C C . PHE A 1 85 ? -10.689 3.468 13.234 1.00 95.31 85 PHE A C 1
ATOM 678 O O . PHE A 1 85 ? -11.200 3.568 12.119 1.00 95.31 85 PHE A O 1
ATOM 685 N N . SER A 1 86 ? -11.336 3.006 14.300 1.00 93.81 86 SER A N 1
ATOM 686 C CA . SER A 1 86 ? -12.723 2.550 14.286 1.00 93.81 86 SER A CA 1
ATOM 687 C C . SER A 1 86 ? -13.713 3.716 14.199 1.00 93.81 86 SER A C 1
ATOM 689 O O . SER A 1 86 ? -13.534 4.750 14.854 1.00 93.81 86 SER A O 1
ATOM 691 N N . PHE A 1 87 ? -14.793 3.506 13.443 1.00 92.44 87 PHE A N 1
ATOM 692 C CA . PHE A 1 87 ? -15.963 4.385 13.382 1.00 92.44 87 PHE A CA 1
ATOM 693 C C . PHE A 1 87 ? -17.158 3.881 14.195 1.00 92.44 87 PHE A C 1
ATOM 695 O O . PHE A 1 87 ? -18.269 4.383 14.039 1.00 92.44 87 PHE A O 1
ATOM 702 N N . GLU A 1 88 ? -16.942 2.961 15.136 1.00 88.69 88 GLU A N 1
ATOM 703 C CA . GLU A 1 88 ? -18.003 2.446 16.016 1.00 88.69 88 GLU A CA 1
ATOM 704 C C . GLU A 1 88 ? -18.743 3.549 16.783 1.00 88.69 88 GLU A C 1
ATOM 706 O O . GLU A 1 88 ? -19.922 3.401 17.083 1.00 88.69 88 GLU A O 1
ATOM 711 N N . LYS A 1 89 ? -18.089 4.686 17.067 1.00 88.62 89 LYS A N 1
ATOM 712 C CA . LYS A 1 89 ? -18.740 5.850 17.700 1.00 88.62 89 LYS A CA 1
ATOM 713 C C . LYS A 1 89 ? -19.876 6.450 16.859 1.00 88.62 89 LYS A C 1
ATOM 715 O O . LYS A 1 89 ? -20.694 7.185 17.402 1.00 88.62 89 LYS A O 1
ATOM 720 N N . TRP A 1 90 ? -19.914 6.151 15.564 1.00 90.62 90 TRP A N 1
ATOM 721 C CA . TRP A 1 90 ? -20.964 6.539 14.621 1.00 90.62 90 TRP A CA 1
ATOM 722 C C . TRP A 1 90 ? -21.823 5.347 14.182 1.00 90.62 90 TRP A C 1
ATOM 724 O O . TRP A 1 90 ? -22.503 5.430 13.167 1.00 90.62 90 TRP A O 1
ATOM 734 N N . ASP A 1 91 ? -21.778 4.244 14.937 1.00 90.00 91 ASP A N 1
ATOM 735 C CA . ASP A 1 91 ? -22.487 2.985 14.671 1.00 90.00 91 ASP A CA 1
ATOM 736 C C . ASP A 1 91 ? -22.109 2.305 13.338 1.00 90.00 91 ASP A C 1
ATOM 738 O O . ASP A 1 91 ? -22.824 1.453 12.817 1.00 90.00 91 ASP A O 1
ATOM 742 N N . ILE A 1 92 ? -20.932 2.634 12.792 1.00 90.44 92 ILE A N 1
ATOM 743 C CA . ILE A 1 92 ? -20.373 1.975 11.607 1.00 90.44 92 ILE A CA 1
ATOM 744 C C . ILE A 1 92 ? -19.293 0.991 12.067 1.00 90.44 92 ILE A C 1
ATOM 746 O O . ILE A 1 92 ? -18.151 1.371 12.317 1.00 90.44 92 ILE A O 1
ATOM 750 N N . LYS A 1 93 ? -19.659 -0.286 12.203 1.00 85.25 93 LYS A N 1
ATOM 751 C CA . LYS A 1 93 ? -18.799 -1.310 12.834 1.00 85.25 93 LYS A CA 1
ATOM 752 C C . LYS A 1 93 ? -17.746 -1.919 11.905 1.00 85.25 93 LYS A C 1
ATOM 754 O O . LYS A 1 93 ? -16.684 -2.320 12.369 1.00 85.25 93 LYS A O 1
ATOM 759 N N . ASN A 1 94 ? -18.016 -1.927 10.601 1.00 90.12 94 ASN A N 1
ATOM 760 C CA . ASN A 1 94 ? -17.190 -2.619 9.608 1.00 90.12 94 ASN A CA 1
ATOM 761 C C . ASN A 1 94 ? -16.321 -1.668 8.782 1.00 90.12 94 ASN A C 1
ATOM 763 O O . ASN A 1 94 ? -15.629 -2.116 7.880 1.00 90.12 94 ASN A O 1
ATOM 767 N N . LEU A 1 95 ? -16.354 -0.364 9.064 1.00 94.19 95 LEU A N 1
ATOM 768 C CA . LEU A 1 95 ? -15.560 0.629 8.352 1.00 94.19 95 LEU A CA 1
ATOM 769 C C . LEU A 1 95 ? -14.493 1.188 9.280 1.00 94.19 95 LEU A C 1
ATOM 771 O O . LEU A 1 95 ? -14.781 1.607 10.403 1.00 94.19 95 LEU A O 1
ATOM 775 N N . THR A 1 96 ? -13.271 1.263 8.779 1.00 95.38 96 THR A N 1
ATOM 776 C CA . THR A 1 96 ? -12.176 1.925 9.482 1.00 95.38 96 THR A CA 1
ATOM 777 C C . THR A 1 96 ? -11.490 2.923 8.580 1.00 95.38 96 THR A C 1
ATOM 779 O O . THR A 1 96 ? -11.344 2.697 7.381 1.00 95.38 96 THR A O 1
ATOM 782 N N . TYR A 1 97 ? -11.035 4.023 9.163 1.00 96.38 97 TYR A N 1
ATOM 783 C CA . TYR A 1 97 ? -10.043 4.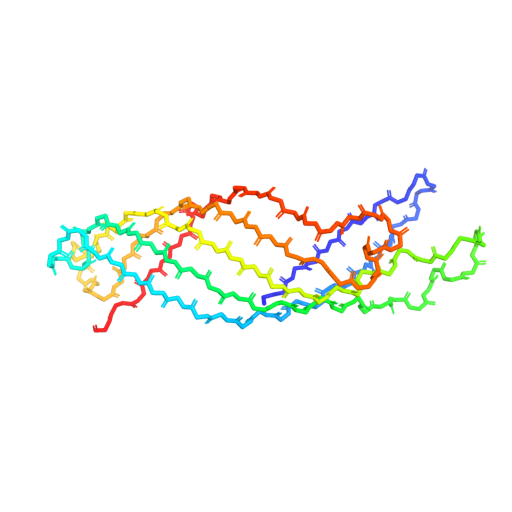877 8.527 1.00 96.38 97 TYR A CA 1
ATOM 784 C C . TYR A 1 97 ? -8.662 4.281 8.773 1.00 96.38 97 TYR A C 1
ATOM 786 O O . TYR A 1 97 ? -8.319 3.956 9.909 1.00 96.38 97 TYR A O 1
ATOM 794 N N . SER A 1 98 ? -7.887 4.100 7.711 1.00 96.44 98 SER A N 1
ATOM 795 C CA . SER A 1 98 ? -6.661 3.312 7.746 1.00 96.44 98 SER A CA 1
ATOM 796 C C . SER A 1 98 ? -5.514 3.979 6.967 1.00 96.44 98 SER A C 1
ATOM 798 O O . SER A 1 98 ? -5.040 3.412 5.973 1.00 96.44 98 SER A O 1
ATOM 800 N N . PRO A 1 99 ? -5.022 5.151 7.403 1.00 96.44 99 PRO A N 1
ATOM 801 C CA . PRO A 1 99 ? -3.850 5.752 6.787 1.00 96.44 99 PRO A CA 1
ATOM 802 C C . PRO A 1 99 ? -2.642 4.815 6.894 1.00 96.44 99 PRO A C 1
ATOM 804 O O . PRO A 1 99 ? -2.460 4.120 7.903 1.00 96.44 99 PRO A O 1
ATOM 807 N N . ASN A 1 100 ? -1.815 4.799 5.854 1.00 96.81 100 ASN A N 1
ATOM 808 C CA . ASN A 1 100 ? -0.606 3.984 5.821 1.00 96.81 100 ASN A CA 1
ATOM 809 C C . ASN A 1 100 ? 0.538 4.656 5.061 1.00 96.81 100 ASN A C 1
ATOM 811 O O . ASN A 1 100 ? 0.347 5.596 4.284 1.00 96.81 100 ASN A O 1
ATOM 815 N N . ILE A 1 101 ? 1.728 4.136 5.325 1.00 95.88 101 ILE A N 1
ATOM 816 C CA . ILE A 1 101 ? 2.932 4.347 4.538 1.00 95.88 101 ILE A CA 1
ATOM 817 C C . ILE A 1 101 ? 3.316 3.006 3.916 1.00 95.88 101 ILE A C 1
ATOM 819 O O . ILE A 1 101 ? 3.257 1.974 4.593 1.00 95.88 101 ILE A O 1
ATOM 823 N N . SER A 1 102 ? 3.717 3.012 2.650 1.00 95.75 102 SER A N 1
ATOM 824 C CA . SER A 1 102 ? 4.302 1.843 2.008 1.00 95.75 102 SER A CA 1
ATOM 825 C C . SER A 1 102 ? 5.666 2.160 1.418 1.00 95.75 102 SER A C 1
ATOM 827 O O . SER A 1 102 ? 5.905 3.251 0.905 1.00 95.75 102 SER A O 1
ATOM 829 N N . PHE A 1 103 ? 6.567 1.194 1.527 1.00 93.56 103 PHE A N 1
ATOM 830 C CA . PHE A 1 103 ? 7.848 1.167 0.836 1.00 93.56 103 PHE A CA 1
ATOM 831 C C . PHE A 1 103 ? 7.725 0.138 -0.269 1.00 93.56 103 PHE A C 1
ATOM 833 O O . PHE A 1 103 ? 7.292 -0.983 0.007 1.00 93.56 103 PHE A O 1
ATOM 840 N N . TYR A 1 104 ? 8.084 0.504 -1.490 1.00 92.69 104 TYR A N 1
ATOM 841 C CA . TYR A 1 104 ? 7.925 -0.387 -2.625 1.00 92.69 104 TYR A CA 1
ATOM 842 C C . TYR A 1 104 ? 9.158 -0.428 -3.512 1.00 92.69 104 TYR A C 1
ATOM 844 O O . TYR A 1 104 ? 9.882 0.559 -3.653 1.00 92.69 104 TYR A O 1
ATOM 852 N N . VAL A 1 105 ? 9.356 -1.596 -4.111 1.00 91.62 105 VAL A N 1
ATOM 853 C CA . VAL A 1 105 ? 10.291 -1.830 -5.208 1.00 91.62 105 VAL A CA 1
ATOM 854 C C . VAL A 1 105 ? 9.469 -2.304 -6.391 1.00 91.62 105 VAL A C 1
ATOM 856 O O . VAL A 1 105 ? 8.635 -3.201 -6.245 1.00 91.62 105 VAL A O 1
ATOM 859 N N . ARG A 1 106 ? 9.674 -1.682 -7.542 1.00 87.06 106 ARG A N 1
ATOM 860 C CA . ARG A 1 106 ? 8.946 -1.920 -8.777 1.00 87.06 106 ARG A CA 1
ATOM 861 C C . ARG A 1 106 ? 9.938 -2.264 -9.878 1.00 87.06 106 ARG A C 1
ATOM 863 O O . ARG A 1 106 ? 10.861 -1.503 -10.108 1.00 87.06 106 ARG A O 1
ATOM 870 N N . THR A 1 107 ? 9.692 -3.370 -10.558 1.00 86.19 107 THR A N 1
ATOM 871 C CA . THR A 1 107 ? 10.369 -3.707 -11.817 1.00 86.19 107 THR A CA 1
ATOM 872 C C . THR A 1 107 ? 9.654 -3.017 -12.972 1.00 86.19 107 THR A C 1
ATOM 874 O O . THR A 1 107 ? 8.440 -2.792 -12.885 1.00 86.19 107 THR A O 1
ATOM 877 N N . HIS A 1 108 ? 10.393 -2.706 -14.030 1.00 78.81 108 HIS A N 1
ATOM 878 C CA . HIS A 1 108 ? 9.852 -2.141 -15.262 1.00 78.81 108 HIS A CA 1
ATOM 879 C C . HIS A 1 108 ? 9.995 -3.121 -16.434 1.00 78.81 108 HIS A C 1
ATOM 881 O O . HIS A 1 108 ? 10.778 -4.071 -16.384 1.00 78.81 108 HIS A O 1
ATOM 887 N N . GLY A 1 109 ? 9.157 -2.934 -17.446 1.00 69.31 109 GLY A N 1
ATOM 888 C CA . GLY A 1 109 ? 9.134 -3.692 -18.686 1.00 69.31 109 GLY A CA 1
ATOM 889 C C . GLY A 1 109 ? 10.020 -3.083 -19.776 1.00 69.31 109 GLY A C 1
ATOM 890 O O . GLY A 1 109 ? 10.765 -2.131 -19.559 1.00 69.31 109 GLY A O 1
ATOM 891 N N . ARG A 1 110 ? 9.898 -3.649 -20.982 1.00 58.59 110 ARG A N 1
ATOM 892 C CA . ARG A 1 110 ? 10.829 -3.461 -22.110 1.00 58.59 110 ARG A CA 1
ATOM 893 C C . ARG A 1 110 ? 11.112 -2.010 -22.505 1.00 58.59 110 ARG A C 1
ATOM 895 O O . ARG A 1 110 ? 12.233 -1.724 -22.904 1.00 58.59 110 ARG A O 1
ATOM 902 N N . ASP A 1 111 ? 10.151 -1.105 -22.373 1.00 59.12 111 ASP A N 1
ATOM 903 C CA . ASP A 1 111 ? 10.331 0.288 -22.809 1.00 59.12 111 ASP A CA 1
ATOM 904 C C . ASP A 1 111 ? 11.275 1.077 -21.877 1.00 59.12 111 ASP A C 1
ATOM 906 O O . ASP A 1 111 ? 11.880 2.077 -22.274 1.00 59.12 111 ASP A O 1
ATOM 910 N N . PHE A 1 112 ? 11.455 0.605 -20.639 1.00 59.59 112 PHE A N 1
ATOM 911 C CA . PHE A 1 112 ? 12.424 1.141 -19.680 1.00 59.59 112 PHE A CA 1
ATOM 912 C C . PHE A 1 112 ? 13.793 0.445 -19.752 1.00 59.59 112 PHE A C 1
ATOM 914 O O . PHE A 1 112 ? 14.788 1.063 -19.360 1.00 59.59 112 PHE A O 1
ATOM 921 N N . ASP A 1 113 ? 13.876 -0.767 -20.320 1.00 57.47 113 ASP A N 1
ATOM 922 C CA . ASP A 1 113 ? 15.158 -1.435 -20.609 1.00 57.47 113 ASP A CA 1
ATOM 923 C C . ASP A 1 113 ? 15.999 -0.585 -21.580 1.00 57.47 113 ASP A C 1
ATOM 925 O O . ASP A 1 113 ? 17.205 -0.420 -21.389 1.00 57.47 113 ASP A O 1
ATOM 929 N N . ASP A 1 114 ? 15.355 0.039 -22.574 1.00 55.78 114 ASP A N 1
ATOM 930 C CA . ASP A 1 114 ? 15.998 0.953 -23.534 1.00 55.78 114 ASP A CA 1
ATOM 931 C C . ASP A 1 114 ? 16.569 2.223 -22.868 1.00 55.78 114 ASP A C 1
ATOM 933 O O . ASP A 1 114 ? 17.390 2.934 -23.456 1.00 55.78 114 ASP A O 1
ATOM 937 N N . GLN A 1 115 ? 16.150 2.511 -21.632 1.00 60.84 115 GLN A N 1
ATOM 938 C CA . GLN A 1 115 ? 16.634 3.621 -20.807 1.00 60.84 115 GLN A CA 1
ATOM 939 C C . GLN A 1 115 ? 17.587 3.168 -19.688 1.00 60.84 115 GLN A C 1
ATOM 941 O O . GLN A 1 115 ? 17.986 4.005 -18.876 1.00 60.84 115 GLN A O 1
ATOM 946 N N . GLU A 1 116 ? 17.969 1.884 -19.650 1.00 63.25 116 GLU A N 1
ATOM 947 C CA . GLU A 1 116 ? 18.797 1.265 -18.601 1.00 63.25 116 GLU A CA 1
ATOM 948 C C . GLU A 1 116 ? 18.197 1.419 -17.184 1.00 63.25 116 GLU A C 1
ATOM 950 O O . GLU A 1 116 ? 18.920 1.588 -16.197 1.00 63.25 116 GLU A O 1
ATOM 955 N N . ILE A 1 117 ? 16.863 1.402 -17.067 1.00 65.94 117 ILE A N 1
ATOM 956 C CA . ILE A 1 117 ? 16.156 1.490 -15.782 1.00 65.94 117 ILE A CA 1
ATOM 957 C C . ILE A 1 117 ? 15.603 0.111 -15.415 1.00 65.94 117 ILE A C 1
ATOM 959 O O . ILE A 1 117 ? 14.517 -0.261 -15.847 1.00 65.94 117 ILE A O 1
ATOM 963 N N . ASP A 1 118 ? 16.330 -0.604 -14.556 1.00 67.38 118 ASP A N 1
ATOM 964 C CA . ASP A 1 118 ? 15.941 -1.952 -14.117 1.00 67.38 118 ASP A CA 1
ATOM 965 C C . ASP A 1 118 ? 14.838 -1.924 -13.036 1.00 67.38 118 ASP A C 1
ATOM 967 O O . ASP A 1 118 ? 13.859 -2.671 -13.095 1.00 67.38 118 ASP A O 1
ATOM 971 N N . ASP A 1 119 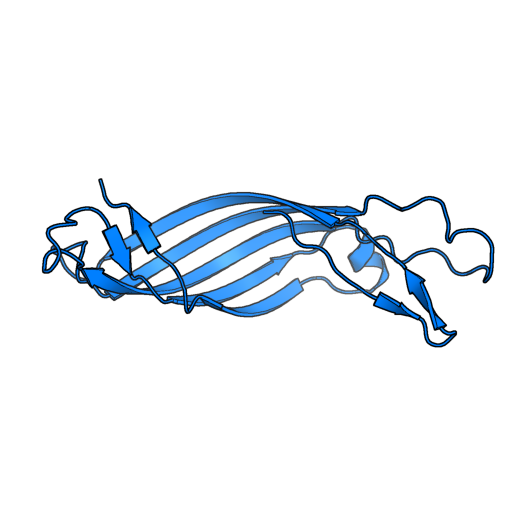? 14.979 -1.037 -12.041 1.00 77.94 119 ASP A N 1
ATOM 972 C CA . ASP A 1 119 ? 14.132 -1.007 -10.846 1.00 77.94 119 ASP A CA 1
ATOM 973 C C . ASP A 1 119 ? 13.825 0.423 -10.364 1.00 77.94 119 ASP A C 1
ATOM 975 O O . ASP A 1 119 ? 14.693 1.297 -10.289 1.00 77.94 119 ASP A O 1
ATOM 979 N N . GLY A 1 120 ? 12.586 0.640 -9.925 1.00 81.44 120 GLY A N 1
ATOM 980 C CA . GLY A 1 120 ? 12.127 1.824 -9.210 1.00 81.44 120 GLY A CA 1
ATOM 981 C C . GLY A 1 120 ? 11.914 1.541 -7.723 1.00 81.44 120 GLY A C 1
ATOM 982 O O . GLY A 1 120 ? 11.192 0.619 -7.348 1.00 81.44 120 GLY A O 1
ATOM 983 N N . VAL A 1 121 ? 12.488 2.366 -6.847 1.00 87.19 121 VAL A N 1
ATOM 984 C CA . VAL A 1 121 ? 12.249 2.303 -5.394 1.00 87.19 121 VAL A CA 1
ATOM 985 C C . VAL A 1 121 ? 11.507 3.553 -4.946 1.00 87.19 121 VAL A C 1
ATOM 987 O O . VAL A 1 121 ? 11.867 4.667 -5.329 1.00 87.19 121 VAL A O 1
ATOM 990 N N . GLY A 1 122 ? 10.488 3.392 -4.105 1.00 88.44 122 GLY A N 1
ATOM 991 C CA . GLY A 1 122 ? 9.685 4.520 -3.660 1.00 88.44 122 GLY A CA 1
ATOM 992 C C . GLY A 1 122 ? 9.021 4.345 -2.304 1.00 88.44 122 GLY A C 1
ATOM 993 O O . GLY A 1 122 ? 9.005 3.274 -1.696 1.00 88.44 122 GLY A O 1
ATOM 994 N N . ILE A 1 123 ? 8.473 5.462 -1.831 1.00 91.75 123 ILE A N 1
ATOM 995 C CA . ILE A 1 123 ? 7.662 5.551 -0.620 1.00 91.75 123 ILE A CA 1
ATOM 996 C C . ILE A 1 123 ? 6.327 6.172 -1.016 1.00 91.75 123 ILE A C 1
ATOM 998 O O . ILE A 1 123 ? 6.304 7.226 -1.653 1.00 91.75 123 ILE A O 1
ATOM 1002 N N . ALA A 1 124 ? 5.218 5.548 -0.632 1.00 91.50 124 ALA A N 1
ATOM 1003 C CA . ALA A 1 124 ? 3.883 6.097 -0.818 1.00 91.50 124 ALA A CA 1
ATOM 1004 C C . ALA A 1 124 ? 3.219 6.387 0.528 1.00 91.50 124 ALA A C 1
ATOM 1006 O O . ALA A 1 124 ? 3.331 5.622 1.485 1.00 91.50 124 ALA A O 1
ATOM 1007 N N . PHE A 1 125 ? 2.487 7.498 0.581 1.00 93.81 125 PHE A N 1
ATOM 1008 C CA . PHE A 1 125 ? 1.691 7.894 1.735 1.00 93.81 125 PHE A CA 1
ATOM 1009 C C . PHE A 1 125 ? 0.221 7.872 1.346 1.00 93.81 125 PHE A C 1
ATOM 1011 O O . PHE A 1 125 ? -0.264 8.747 0.628 1.00 93.81 125 PHE A O 1
ATOM 1018 N N . GLN A 1 126 ? -0.507 6.881 1.840 1.00 93.56 126 GLN A N 1
ATOM 1019 C CA . GLN A 1 126 ? -1.946 6.790 1.648 1.00 93.56 126 GLN A CA 1
ATOM 1020 C C . GLN A 1 126 ? -2.621 7.412 2.860 1.00 93.56 126 GLN A C 1
ATOM 1022 O O . GLN A 1 126 ? -2.961 6.733 3.828 1.00 93.56 126 GLN A O 1
ATOM 1027 N N . VAL A 1 127 ? -2.774 8.735 2.823 1.00 93.88 127 VAL A N 1
ATOM 1028 C CA . VAL A 1 127 ? -3.400 9.477 3.924 1.00 93.88 127 VAL A CA 1
ATOM 1029 C C . VAL A 1 127 ? -4.895 9.172 3.979 1.00 93.88 127 VAL A C 1
ATOM 1031 O O . VAL A 1 127 ? -5.429 8.932 5.051 1.00 93.88 127 VAL A O 1
ATOM 1034 N N . ILE A 1 128 ? -5.570 9.122 2.830 1.00 94.12 128 ILE A N 1
ATOM 1035 C CA . ILE A 1 128 ? -7.013 8.876 2.751 1.00 94.12 128 ILE A CA 1
ATOM 1036 C C . ILE A 1 128 ? -7.244 7.442 2.277 1.00 94.12 128 ILE A C 1
ATOM 1038 O O . ILE A 1 128 ? -7.253 7.169 1.081 1.00 94.12 128 ILE A O 1
ATOM 1042 N N . LYS A 1 129 ? -7.433 6.528 3.231 1.00 93.69 129 LYS A N 1
ATOM 1043 C CA . LYS A 1 129 ? -7.797 5.131 2.972 1.00 93.69 129 LYS A CA 1
ATOM 1044 C C . LYS A 1 129 ? -8.842 4.667 3.970 1.00 93.69 129 LYS A C 1
ATOM 1046 O O . LYS A 1 129 ? -8.753 4.976 5.160 1.00 93.69 129 LYS A O 1
ATOM 1051 N N . PHE A 1 130 ? -9.793 3.885 3.476 1.00 94.44 130 PHE A N 1
ATOM 1052 C CA . PHE A 1 130 ? -10.825 3.257 4.280 1.00 94.44 130 PHE A CA 1
ATOM 1053 C C . PHE A 1 130 ? -10.837 1.752 4.030 1.00 94.44 130 PHE A C 1
ATOM 1055 O O . PHE A 1 130 ? -10.844 1.333 2.875 1.00 94.44 130 PHE A O 1
ATOM 1062 N N . ASP A 1 131 ? -10.867 0.963 5.103 1.00 91.81 131 ASP A N 1
ATOM 1063 C CA . ASP A 1 131 ? -10.965 -0.495 5.020 1.00 91.81 131 ASP A CA 1
ATOM 1064 C C . ASP A 1 131 ? -12.356 -0.936 5.460 1.00 91.81 131 ASP A C 1
ATOM 1066 O O . ASP A 1 131 ? -12.817 -0.548 6.540 1.00 91.81 131 ASP A O 1
ATOM 1070 N N . PHE A 1 132 ? -12.984 -1.779 4.639 1.00 90.88 132 PHE A N 1
ATOM 1071 C CA . PHE A 1 132 ? -14.150 -2.559 5.032 1.00 90.88 132 PHE A CA 1
ATOM 1072 C C . PHE A 1 132 ? -13.677 -3.900 5.606 1.00 90.88 132 PHE A C 1
ATOM 1074 O O . PHE A 1 132 ? -12.977 -4.650 4.927 1.00 90.88 132 PHE A O 1
ATOM 1081 N N . LEU A 1 133 ? -14.015 -4.174 6.863 1.00 88.88 133 LEU A N 1
ATOM 1082 C CA . LEU A 1 133 ? -13.634 -5.382 7.592 1.00 88.88 133 LEU A CA 1
ATOM 1083 C C . LEU A 1 133 ? -14.830 -6.345 7.647 1.00 88.88 133 LEU A C 1
ATOM 1085 O O . LEU A 1 133 ? -15.962 -5.900 7.848 1.00 88.88 133 LEU A O 1
ATOM 1089 N N . PHE A 1 134 ? -14.570 -7.639 7.449 1.00 78.12 134 PHE A N 1
ATOM 1090 C CA . PHE A 1 134 ? -15.563 -8.719 7.472 1.00 78.12 134 PHE A CA 1
ATOM 1091 C C . PHE A 1 134 ? -15.327 -9.649 8.658 1.00 78.12 134 PHE A C 1
ATOM 1093 O O . PHE A 1 134 ? -14.141 -9.834 9.018 1.00 78.12 134 PHE A O 1
#

pLDDT: mean 75.42, std 21.63, range [30.02, 98.0]

Foldseek 3Di:
DWDWDWDQDPVGDIDTKTKDKDKDKDKDKDFPDPLPQWTKIKMKMKMKMWIAIPDPPPPPPDDPDDPLGPGKIKMKIKIKIWGWDAPVVVVPGFKTFIKIKMWMKIAIDDSCVVVVQGIDTDMDTRNGDMGGHD

Secondary structure (DSSP, 8-state):
-EEEEEEE-TTS-EEEEEEEEEEEEEEEEEESSS-GGG-EEEEEEEEEEEEEEE--TTSTTSSSPPP----EEEEEEEEEEEE-EEEGGGTEEEEEE--EEEEEEEE--HHHHTTT--EEEEEEEE-S-EEE--

Radius of gyration: 19.67 Å; chains: 1; bounding box: 41×36×56 Å